Protein AF-A0A8H6ACV5-F1 (afdb_monomer)

Nearest PDB structures (foldseek):
  2z3j-assembly1_D  TM=9.757E-01  e=1.209E-10  Aspergillus terreus
  2z3g-assembly1_B  TM=9.754E-01  e=2.054E-10  Aspergillus terreus
  2z3i-assembly1_D  TM=9.710E-01  e=3.984E-10  Aspergillus terreus
  3oj6-assembly1_C  TM=9.568E-01  e=7.727E-10  Coccidioides immitis
  1nrg-assembly1_A-2  TM=3.463E-01  e=1.732E+00  Homo sapiens

Sequence (87 aa):
MSTTTTLTPEETTLLAAATKTITSIKTSDTHSVSSSVLTSTGQIFSAVNVYHFTGGPCAELVVLGTAAAAGVENLTHIVAVGDNDRG

Mean predicted aligned error: 3.75 Å

InterPro domains:
  IPR002125 Cytidine and deoxycytidylate deaminase domain [PS51747] (9-87)
  IPR016193 Cytidine deaminase-like [SSF53927] (10-86)

pLDDT: mean 94.28, std 10.48, range [51.0, 98.88]

Secondary structure (DSSP, 8-state):
----PPPPHHHHHHHHHHHHHHHHSPP-SSS-EEEEEEETTS-EEEEE----TTTPPPHHHHHHHHHHHTT---EEEEEEEESTT--

Foldseek 3Di:
DDDPDDDDPLVVVQVVVQVCVQVVDPDDPQFFKKKWWAFPVGDIFMATWGDDPVQTDHNVVVRCVVCVVVVTDGTDDMDMDGPPPPD

Solvent-accessible surface area (backbone atoms only — not comparable to full-ato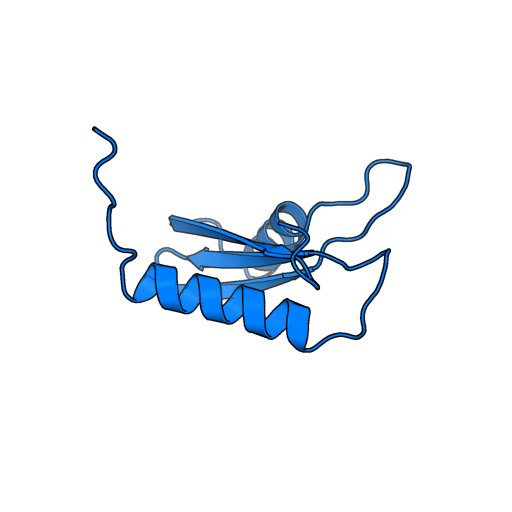m values): 4933 Å² total; per-residue (Å²): 131,84,78,85,76,78,77,51,74,66,57,49,50,43,48,50,50,10,48,50,53,39,69,72,50,76,90,38,93,44,46,43,33,7,5,20,40,33,32,79,85,72,52,73,45,67,31,51,20,42,62,45,96,92,67,41,47,52,14,58,57,42,24,52,51,52,36,46,75,71,73,45,85,61,67,74,50,75,48,74,30,32,44,95,79,55,110

Structure (mmCIF, N/CA/C/O backbone):
data_AF-A0A8H6ACV5-F1
#
_entry.id   AF-A0A8H6ACV5-F1
#
loop_
_atom_site.group_PDB
_atom_site.id
_atom_site.type_symbol
_atom_site.label_atom_id
_atom_site.label_alt_id
_atom_site.label_comp_id
_atom_site.label_asym_id
_atom_site.label_entity_id
_atom_site.label_seq_id
_atom_site.pdbx_PDB_ins_code
_atom_site.Cartn_x
_atom_site.Cartn_y
_atom_site.Cartn_z
_atom_site.occupancy
_atom_site.B_iso_or_equiv
_atom_site.auth_seq_id
_atom_site.auth_comp_id
_atom_site.auth_asym_id
_atom_site.auth_atom_id
_atom_site.pdbx_PDB_model_num
ATOM 1 N N . MET A 1 1 ? -9.396 29.557 5.420 1.00 51.00 1 MET A N 1
ATOM 2 C CA . MET A 1 1 ? -8.633 29.026 6.567 1.00 51.00 1 MET A CA 1
ATOM 3 C C . MET A 1 1 ? -8.689 27.512 6.468 1.00 51.00 1 MET A C 1
ATOM 5 O O . MET A 1 1 ? -9.772 26.974 6.644 1.00 51.00 1 MET A O 1
ATOM 9 N N . SER A 1 2 ? -7.591 26.842 6.104 1.00 58.56 2 SER A N 1
ATOM 10 C CA . SER A 1 2 ? -7.518 25.381 6.236 1.00 58.56 2 SER A CA 1
ATOM 11 C C . SER A 1 2 ? -7.443 25.059 7.719 1.00 58.56 2 SER A C 1
ATOM 13 O O . SER A 1 2 ? -6.506 25.482 8.392 1.00 58.56 2 SER A O 1
ATOM 15 N N . THR A 1 3 ? -8.441 24.361 8.242 1.00 56.66 3 THR A N 1
ATOM 16 C CA . THR A 1 3 ? -8.335 23.725 9.551 1.00 56.66 3 THR A CA 1
ATOM 17 C C . THR A 1 3 ? -7.353 22.573 9.408 1.00 56.66 3 THR A C 1
ATOM 19 O O .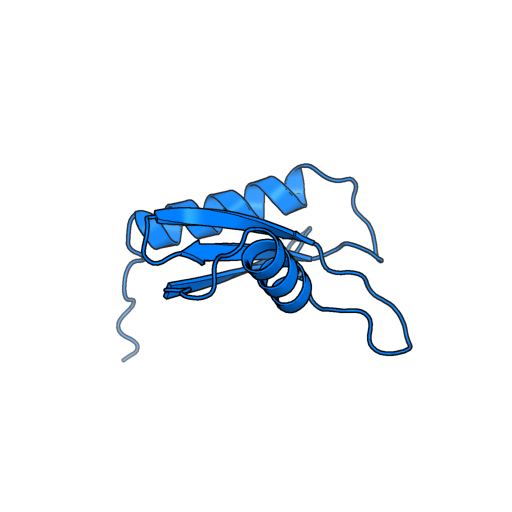 THR A 1 3 ? -7.625 21.622 8.679 1.00 56.66 3 THR A O 1
ATOM 22 N N . THR A 1 4 ? -6.194 22.668 10.054 1.00 60.75 4 THR A N 1
ATOM 23 C CA . THR A 1 4 ? -5.284 21.528 10.175 1.00 60.75 4 THR A CA 1
ATOM 24 C C . THR A 1 4 ? -5.956 20.509 11.086 1.00 60.75 4 THR A C 1
ATOM 26 O O . THR A 1 4 ? -5.927 20.646 12.307 1.00 60.75 4 THR A O 1
ATOM 29 N N . THR A 1 5 ? -6.630 19.528 10.495 1.00 80.00 5 THR A N 1
ATOM 30 C CA . THR A 1 5 ? -7.147 18.378 11.234 1.00 80.00 5 THR A CA 1
ATOM 31 C C . THR A 1 5 ? -5.963 17.485 11.581 1.00 80.00 5 THR A C 1
ATOM 33 O O . THR A 1 5 ? -5.248 17.025 10.692 1.00 80.00 5 THR A O 1
ATOM 36 N N . THR A 1 6 ? -5.719 17.279 12.872 1.00 91.25 6 THR A N 1
ATOM 37 C CA . THR A 1 6 ? -4.709 16.329 13.346 1.00 91.25 6 THR A CA 1
ATOM 38 C C . THR A 1 6 ? -5.152 14.912 12.998 1.00 91.25 6 THR A C 1
ATOM 40 O O . THR A 1 6 ? -6.306 14.563 13.247 1.00 91.25 6 THR A O 1
ATOM 43 N N . LEU A 1 7 ? -4.238 14.102 12.461 1.00 94.12 7 LEU A N 1
ATOM 44 C CA . LEU A 1 7 ? -4.490 12.682 12.228 1.00 94.12 7 LEU A CA 1
ATOM 45 C C . LEU A 1 7 ? -4.815 11.972 13.547 1.00 94.12 7 LEU A C 1
ATOM 47 O O . LEU A 1 7 ? -4.197 12.216 14.587 1.00 94.12 7 LEU A O 1
ATOM 51 N N . THR A 1 8 ? -5.771 11.060 13.489 1.00 95.56 8 THR A N 1
ATOM 52 C CA . THR A 1 8 ? -6.085 10.135 14.574 1.00 95.56 8 THR A CA 1
ATOM 53 C C . THR A 1 8 ? -4.924 9.153 14.814 1.00 95.56 8 THR A C 1
ATOM 55 O O . THR A 1 8 ? -4.044 8.980 13.958 1.00 95.56 8 THR A O 1
ATOM 58 N N . PRO A 1 9 ? -4.893 8.456 15.968 1.00 95.94 9 PRO A N 1
ATOM 59 C CA . PRO A 1 9 ? -3.903 7.408 16.217 1.00 95.94 9 PRO A CA 1
ATOM 60 C C . PRO A 1 9 ? -3.939 6.269 15.186 1.00 95.94 9 PRO A C 1
ATOM 62 O O . PRO A 1 9 ? -2.888 5.730 14.836 1.00 95.94 9 PRO A O 1
ATOM 65 N N . GLU A 1 10 ? -5.123 5.920 14.675 1.00 96.38 10 GLU A N 1
ATOM 66 C CA . GLU A 1 10 ? -5.294 4.881 13.652 1.00 96.38 10 GLU A CA 1
ATOM 67 C C . GLU A 1 10 ? -4.689 5.313 12.314 1.00 96.38 10 GLU A C 1
ATOM 69 O O . GLU A 1 10 ? -3.882 4.582 11.741 1.00 96.38 10 GLU A O 1
ATOM 74 N N . GLU A 1 11 ? -4.979 6.536 11.862 1.00 97.00 11 GLU A N 1
ATOM 75 C CA . GLU A 1 11 ? -4.385 7.099 10.643 1.00 97.00 11 GLU A CA 1
ATOM 76 C C . GLU A 1 11 ? -2.862 7.262 10.774 1.00 97.00 11 GLU A C 1
ATOM 78 O O . GLU A 1 11 ? -2.116 6.981 9.836 1.00 97.00 11 GLU A O 1
ATOM 83 N N . THR A 1 12 ? -2.373 7.642 11.960 1.00 97.44 12 THR A N 1
ATOM 84 C CA . THR A 1 12 ? -0.931 7.730 12.244 1.00 97.44 12 THR A CA 1
ATOM 85 C C . THR A 1 12 ? -0.264 6.352 12.201 1.00 97.44 12 THR A C 1
ATOM 87 O O . THR A 1 12 ? 0.835 6.203 11.666 1.00 97.44 12 THR A O 1
ATOM 90 N N . THR A 1 13 ? -0.933 5.321 12.724 1.00 98.06 13 THR A N 1
ATOM 91 C CA . THR A 1 13 ? -0.452 3.932 12.664 1.00 98.06 13 THR A CA 1
ATOM 92 C C . THR A 1 13 ? -0.427 3.423 11.226 1.00 98.06 13 THR A C 1
ATOM 94 O O . THR A 1 13 ? 0.528 2.759 10.820 1.00 98.06 13 THR A O 1
ATOM 97 N N . LEU A 1 14 ? -1.442 3.774 10.436 1.00 98.25 14 LEU A N 1
ATOM 98 C CA . LEU A 1 14 ? -1.520 3.431 9.022 1.00 98.25 14 LEU A CA 1
ATOM 99 C C . LEU A 1 14 ? -0.377 4.068 8.218 1.00 98.25 14 LEU A C 1
ATOM 101 O O . LEU A 1 14 ? 0.289 3.379 7.443 1.00 98.25 14 LEU A O 1
ATOM 105 N N . LEU A 1 15 ? -0.102 5.354 8.458 1.00 97.88 15 LEU A N 1
ATOM 106 C CA . LEU A 1 15 ? 1.044 6.059 7.885 1.00 97.88 15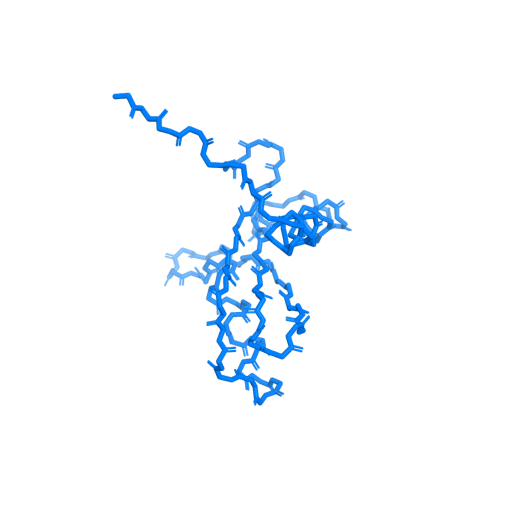 LEU A CA 1
ATOM 107 C C . LEU A 1 15 ? 2.360 5.366 8.258 1.00 97.88 15 LEU A C 1
ATOM 109 O O . LEU A 1 15 ? 3.173 5.071 7.384 1.00 97.88 15 LEU A O 1
ATOM 113 N N . ALA A 1 16 ? 2.549 5.030 9.536 1.00 98.06 16 ALA A N 1
ATOM 114 C CA . ALA A 1 16 ? 3.745 4.329 9.996 1.00 98.06 16 ALA A CA 1
ATOM 115 C C . ALA A 1 16 ? 3.926 2.957 9.319 1.00 98.06 16 ALA A C 1
ATOM 117 O O . ALA A 1 16 ? 5.058 2.571 9.022 1.00 98.06 16 ALA A O 1
ATOM 118 N N . ALA A 1 17 ? 2.839 2.229 9.038 1.00 98.75 17 ALA A N 1
ATOM 119 C CA . ALA A 1 17 ? 2.886 0.946 8.337 1.00 98.75 17 ALA A CA 1
ATOM 120 C C . ALA A 1 17 ? 3.353 1.086 6.877 1.00 98.75 17 ALA A C 1
ATOM 122 O O . ALA A 1 17 ? 4.231 0.334 6.440 1.00 98.75 17 ALA A O 1
ATOM 123 N N . ALA A 1 18 ? 2.835 2.075 6.141 1.00 98.50 18 ALA A N 1
ATOM 124 C CA . ALA A 1 18 ? 3.269 2.356 4.772 1.00 98.50 18 ALA A CA 1
ATOM 125 C C . ALA A 1 18 ? 4.736 2.813 4.737 1.00 98.50 18 ALA A C 1
ATOM 127 O O . ALA A 1 18 ? 5.541 2.255 3.989 1.00 98.50 18 ALA A O 1
ATOM 128 N N . THR A 1 19 ? 5.120 3.736 5.627 1.00 98.06 19 THR A N 1
ATOM 129 C CA . THR A 1 19 ? 6.509 4.199 5.770 1.00 98.06 19 THR A CA 1
ATOM 130 C C . THR A 1 19 ? 7.457 3.047 6.096 1.00 98.06 19 THR A C 1
ATOM 132 O O . THR A 1 19 ? 8.508 2.903 5.470 1.00 98.06 19 THR A O 1
ATOM 135 N N . LYS A 1 20 ? 7.094 2.174 7.043 1.00 98.38 20 LYS A N 1
ATOM 136 C CA . LYS A 1 20 ? 7.897 0.992 7.380 1.00 98.38 20 LYS A CA 1
ATOM 137 C C . LYS A 1 20 ? 8.052 0.057 6.181 1.00 98.38 20 LYS A C 1
ATOM 139 O O . LYS A 1 20 ? 9.136 -0.472 5.958 1.00 98.38 20 LYS A O 1
ATOM 144 N N . THR A 1 21 ? 6.987 -0.144 5.412 1.00 98.56 21 THR A N 1
ATOM 145 C CA . THR A 1 21 ? 7.008 -1.034 4.246 1.00 98.56 21 THR A CA 1
ATOM 146 C C . THR A 1 21 ? 7.975 -0.518 3.185 1.00 98.56 21 THR A C 1
ATOM 148 O O . THR A 1 21 ? 8.873 -1.263 2.790 1.00 98.56 21 THR A O 1
ATOM 151 N N . ILE A 1 22 ? 7.876 0.757 2.788 1.00 98.12 22 ILE A N 1
ATOM 152 C CA . ILE A 1 22 ? 8.759 1.306 1.748 1.00 98.12 22 ILE A CA 1
ATOM 153 C C . ILE A 1 22 ? 10.221 1.402 2.207 1.00 98.12 22 ILE A C 1
ATOM 155 O O . ILE A 1 22 ? 11.129 1.107 1.439 1.00 98.12 22 ILE A O 1
ATOM 159 N N . THR A 1 23 ? 10.465 1.713 3.484 1.00 97.00 23 THR A N 1
ATOM 160 C CA . THR A 1 23 ? 11.831 1.790 4.044 1.00 97.00 23 THR A CA 1
ATOM 161 C C . THR A 1 23 ? 12.477 0.425 4.292 1.00 97.00 23 THR A C 1
ATOM 163 O O . THR A 1 23 ? 13.692 0.344 4.462 1.00 97.00 23 THR A O 1
ATOM 166 N N . SER A 1 24 ? 11.693 -0.659 4.309 1.00 97.88 24 SER A N 1
ATOM 167 C CA . SER A 1 24 ? 12.204 -2.023 4.503 1.00 97.88 24 SER A CA 1
ATOM 168 C C . SER A 1 24 ? 12.748 -2.676 3.230 1.00 97.88 24 SER A C 1
ATOM 170 O O . SER A 1 24 ? 13.466 -3.676 3.316 1.00 97.88 24 SER A O 1
ATOM 172 N N . ILE A 1 25 ? 12.417 -2.132 2.055 1.00 97.25 25 ILE A N 1
ATOM 173 C CA . ILE A 1 25 ? 12.889 -2.643 0.767 1.00 97.25 25 ILE A CA 1
ATOM 174 C C . ILE A 1 25 ? 14.085 -1.836 0.255 1.00 97.25 25 ILE A C 1
ATOM 176 O O . ILE A 1 25 ? 14.355 -0.721 0.695 1.00 97.25 25 ILE A O 1
ATOM 180 N N . LYS A 1 26 ? 14.831 -2.406 -0.698 1.00 96.25 26 LYS A N 1
ATOM 181 C CA . LYS A 1 26 ? 15.873 -1.654 -1.408 1.00 96.25 26 LYS A CA 1
ATOM 182 C C . LYS A 1 26 ? 15.217 -0.615 -2.317 1.00 96.25 26 LYS A C 1
ATOM 184 O O . LYS A 1 26 ? 14.254 -0.945 -3.005 1.00 96.25 26 LYS A O 1
ATOM 189 N N . THR A 1 27 ? 15.802 0.580 -2.380 1.00 96.56 27 THR A N 1
ATOM 190 C CA . THR A 1 27 ? 15.453 1.624 -3.355 1.00 96.56 27 THR A CA 1
ATOM 191 C C . THR A 1 27 ? 15.351 1.042 -4.765 1.00 96.56 27 THR A C 1
ATOM 193 O O . THR A 1 27 ? 16.232 0.294 -5.201 1.00 96.56 27 THR A O 1
ATOM 196 N N . SER A 1 28 ? 14.266 1.365 -5.468 1.00 96.38 28 SER A N 1
ATOM 197 C CA . SER A 1 28 ? 13.934 0.777 -6.762 1.00 96.38 28 SER A CA 1
ATOM 198 C C . SER A 1 28 ? 13.077 1.730 -7.586 1.00 96.38 28 SER A C 1
ATOM 200 O O . SER A 1 28 ? 12.068 2.223 -7.100 1.00 96.38 28 SER A O 1
ATOM 202 N N . ASP A 1 29 ? 13.405 1.899 -8.867 1.00 95.44 29 ASP A N 1
ATOM 203 C CA . ASP A 1 29 ? 12.517 2.605 -9.802 1.00 95.44 29 ASP A CA 1
ATOM 204 C C . ASP A 1 29 ? 11.268 1.777 -10.166 1.00 95.44 29 ASP A C 1
ATOM 206 O O . ASP A 1 29 ? 10.306 2.306 -10.719 1.00 95.44 29 ASP A O 1
ATOM 210 N N . THR A 1 30 ? 11.259 0.475 -9.848 1.00 97.81 30 THR A N 1
ATOM 211 C CA . THR A 1 30 ? 10.098 -0.404 -10.048 1.00 97.81 30 THR A CA 1
ATOM 212 C C . THR A 1 30 ? 9.146 -0.395 -8.852 1.00 97.81 30 THR A C 1
ATOM 214 O O . THR A 1 30 ? 7.934 -0.434 -9.050 1.00 97.81 30 THR A O 1
ATOM 217 N N . HIS A 1 31 ? 9.692 -0.326 -7.636 1.00 98.00 31 HIS A N 1
ATOM 218 C CA . HIS A 1 31 ? 8.956 -0.386 -6.371 1.00 98.00 31 HIS A CA 1
ATOM 219 C C . HIS A 1 31 ? 9.366 0.813 -5.501 1.00 98.00 31 HIS A C 1
ATOM 221 O O . HIS A 1 31 ? 10.233 0.699 -4.637 1.00 98.00 31 HIS A O 1
ATOM 227 N N . SER A 1 32 ? 8.784 1.974 -5.785 1.00 97.94 32 SER A N 1
ATOM 228 C CA . SER A 1 32 ? 9.147 3.272 -5.201 1.00 97.94 32 SER A CA 1
ATOM 229 C C . SER A 1 32 ? 8.086 3.841 -4.258 1.00 97.94 32 SER A C 1
ATOM 231 O O . SER A 1 32 ? 8.343 4.809 -3.555 1.00 97.94 32 SER A O 1
ATOM 233 N N . VAL A 1 33 ? 6.891 3.255 -4.218 1.00 98.50 33 VAL A N 1
ATOM 234 C CA . VAL A 1 33 ? 5.782 3.697 -3.369 1.00 98.50 33 VAL A CA 1
ATOM 235 C C . VAL A 1 33 ? 5.215 2.497 -2.634 1.00 98.50 33 VAL A C 1
ATOM 237 O O . VAL A 1 33 ? 4.965 1.456 -3.242 1.00 98.50 33 VAL A O 1
ATOM 240 N N . SER A 1 34 ? 4.976 2.643 -1.332 1.00 98.69 34 SER A N 1
ATOM 241 C CA . SER A 1 34 ? 4.140 1.727 -0.563 1.00 98.69 34 SER A CA 1
ATOM 242 C C . SER A 1 34 ? 2.773 2.334 -0.293 1.00 98.69 34 SER A C 1
ATOM 244 O O . SER A 1 34 ? 2.649 3.540 -0.119 1.00 98.69 34 SER A O 1
ATOM 246 N N . SER A 1 35 ? 1.751 1.490 -0.204 1.00 98.88 35 SER A N 1
ATOM 247 C CA . SER A 1 35 ? 0.446 1.862 0.320 1.00 98.88 35 SER A CA 1
ATOM 248 C C . SER A 1 35 ? 0.034 0.908 1.424 1.00 98.88 35 SER A C 1
ATOM 250 O O . SER A 1 35 ? 0.411 -0.267 1.4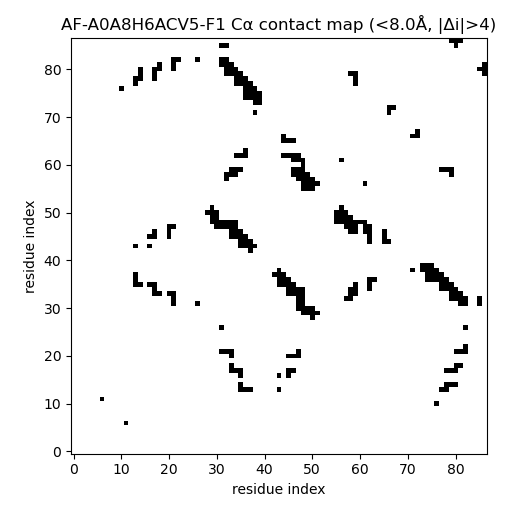17 1.00 98.88 35 SER A O 1
ATOM 252 N N . SER A 1 36 ? -0.726 1.427 2.384 1.00 98.88 36 SER A N 1
ATOM 253 C CA . SER A 1 36 ? -1.380 0.630 3.415 1.00 98.88 36 SER A CA 1
ATOM 254 C C . SER A 1 36 ? -2.856 0.984 3.532 1.00 98.88 36 SER A C 1
ATOM 256 O O . SER A 1 36 ? -3.221 2.151 3.400 1.00 98.88 36 SER A O 1
ATOM 258 N N . VAL A 1 37 ? -3.687 -0.020 3.823 1.00 98.75 37 VAL A N 1
ATOM 259 C CA . VAL A 1 37 ? -5.132 0.127 4.084 1.00 98.75 37 VAL A CA 1
ATOM 260 C C . VAL A 1 37 ? -5.475 -0.297 5.504 1.00 98.75 37 VAL A C 1
ATOM 262 O O . VAL A 1 37 ? -4.889 -1.249 6.018 1.00 98.75 37 VAL A O 1
ATOM 265 N N . LEU A 1 38 ? -6.449 0.384 6.108 1.00 98.56 38 LEU A N 1
ATOM 266 C CA . LEU A 1 38 ? -7.078 0.008 7.373 1.00 98.56 38 LEU A CA 1
ATOM 267 C C . LEU A 1 38 ? -8.476 -0.549 7.098 1.00 98.56 38 LEU A C 1
ATOM 269 O O . LEU A 1 38 ? -9.307 0.096 6.457 1.00 98.56 38 LEU A O 1
ATOM 273 N N . THR A 1 39 ? -8.750 -1.741 7.605 1.00 97.75 39 THR A N 1
ATOM 274 C CA . THR A 1 39 ? -10.067 -2.388 7.508 1.00 97.75 39 THR A CA 1
ATOM 275 C C . THR A 1 39 ? -11.029 -1.887 8.581 1.00 97.75 39 THR A C 1
ATOM 277 O O . THR A 1 39 ? -10.601 -1.367 9.610 1.00 97.75 39 THR A O 1
ATOM 280 N N . SER A 1 40 ? -12.333 -2.110 8.405 1.00 96.00 40 SER A N 1
ATOM 281 C CA . SER A 1 40 ? -13.330 -1.796 9.443 1.00 96.00 40 SER A CA 1
ATOM 282 C C . SER 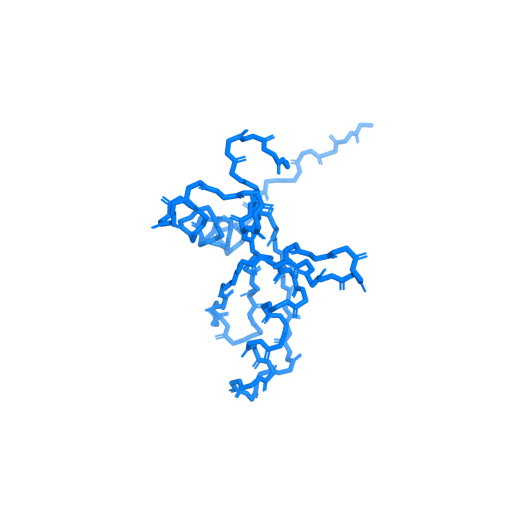A 1 40 ? -13.184 -2.626 10.728 1.00 96.00 40 SER A C 1
ATOM 284 O O . SER A 1 40 ? -13.788 -2.293 11.742 1.00 96.00 40 SER A O 1
ATOM 286 N N . THR A 1 41 ? -12.416 -3.719 10.692 1.00 94.50 41 THR A N 1
ATOM 287 C CA . THR A 1 41 ? -12.115 -4.589 11.842 1.00 94.50 41 THR A CA 1
ATOM 288 C C . THR A 1 41 ? -10.755 -4.280 12.479 1.00 94.50 41 THR A C 1
ATOM 290 O O . THR A 1 41 ? -10.345 -4.981 13.403 1.00 94.50 41 THR A O 1
A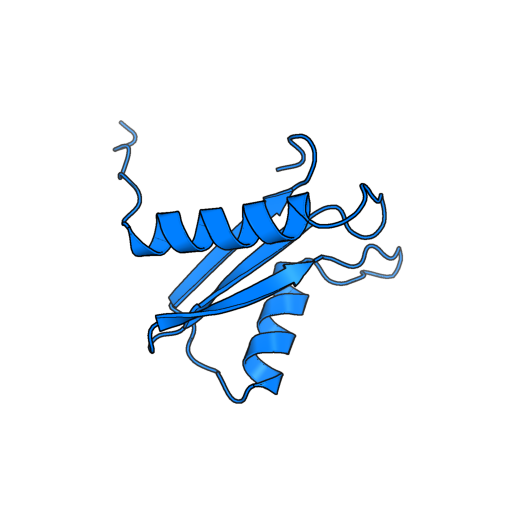TOM 293 N N . GLY A 1 42 ? -10.045 -3.246 12.007 1.00 95.69 42 GLY A N 1
ATOM 294 C CA . GLY A 1 42 ? -8.770 -2.790 12.572 1.00 95.69 42 GLY A CA 1
ATOM 295 C C . GLY A 1 42 ? -7.518 -3.487 12.024 1.00 95.69 42 GLY A C 1
ATOM 296 O O . GLY A 1 42 ? -6.409 -3.192 12.460 1.00 95.69 42 GLY A O 1
ATOM 297 N N . GLN A 1 43 ? -7.653 -4.405 11.064 1.00 97.69 43 GLN A N 1
ATOM 298 C CA . GLN A 1 43 ? -6.508 -5.012 10.372 1.00 97.69 43 GLN A CA 1
ATOM 299 C C . GLN A 1 43 ? -5.849 -4.012 9.412 1.00 97.69 43 GLN A C 1
ATOM 301 O O . GLN A 1 43 ? -6.548 -3.202 8.800 1.00 97.69 43 GLN A O 1
ATOM 306 N N . ILE A 1 44 ? -4.528 -4.118 9.242 1.00 98.62 44 ILE A N 1
ATOM 307 C CA . ILE A 1 44 ? -3.750 -3.333 8.278 1.00 98.62 44 ILE A CA 1
ATOM 308 C C . ILE A 1 44 ? -3.098 -4.271 7.264 1.00 98.62 44 ILE A C 1
ATOM 310 O O . ILE A 1 44 ? -2.480 -5.267 7.642 1.00 98.62 44 ILE A O 1
ATOM 314 N N . PHE A 1 45 ? -3.201 -3.917 5.985 1.00 98.75 45 PHE A N 1
ATOM 315 C CA . PHE A 1 45 ? -2.456 -4.549 4.897 1.00 98.75 45 PHE A CA 1
ATOM 316 C C . PHE A 1 45 ? -1.550 -3.513 4.247 1.00 98.75 45 PHE A C 1
ATOM 318 O O . PHE A 1 45 ? -1.927 -2.345 4.168 1.00 98.75 45 PHE A O 1
ATOM 325 N N . SER A 1 46 ? -0.390 -3.947 3.758 1.00 98.81 46 SER A N 1
ATOM 326 C CA . SER A 1 46 ? 0.58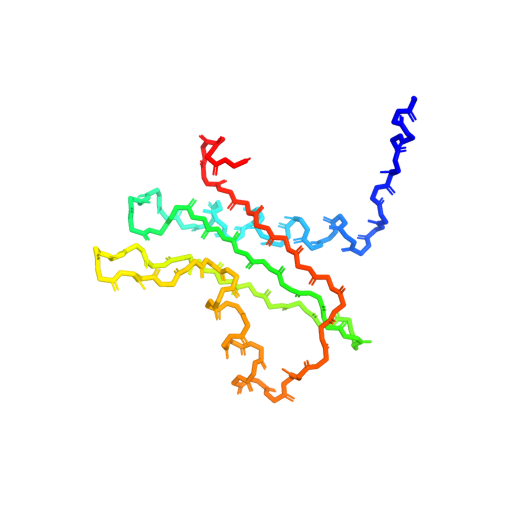4 -3.089 3.081 1.00 98.81 46 SER A CA 1
ATOM 327 C C . SER A 1 46 ? 1.099 -3.763 1.813 1.00 98.81 46 SER A C 1
ATOM 329 O O . SER A 1 46 ? 1.245 -4.985 1.768 1.00 98.81 46 SER A O 1
ATOM 331 N N . ALA A 1 47 ? 1.386 -2.970 0.786 1.00 98.81 47 ALA A N 1
ATOM 332 C CA . ALA A 1 47 ? 2.029 -3.428 -0.441 1.00 98.81 47 ALA A CA 1
ATOM 333 C C . ALA A 1 47 ? 2.870 -2.310 -1.071 1.00 98.81 47 ALA A C 1
ATOM 335 O O . ALA A 1 47 ? 2.869 -1.178 -0.582 1.00 98.81 47 ALA A O 1
ATOM 336 N N . VAL A 1 48 ? 3.584 -2.627 -2.152 1.00 98.75 48 VAL A N 1
ATOM 337 C CA . VAL A 1 48 ? 4.343 -1.665 -2.965 1.00 98.75 48 VAL A CA 1
ATOM 338 C C . VAL A 1 48 ? 3.836 -1.654 -4.402 1.00 98.75 48 VAL A C 1
ATOM 340 O O . VAL A 1 48 ? 3.257 -2.640 -4.860 1.00 98.75 48 VAL A O 1
ATOM 343 N N . ASN A 1 49 ? 4.025 -0.538 -5.104 1.00 98.69 49 ASN A N 1
ATOM 344 C CA . ASN A 1 49 ? 3.681 -0.423 -6.517 1.00 98.69 49 ASN A CA 1
ATOM 345 C C . ASN A 1 49 ? 4.563 -1.337 -7.375 1.00 98.69 49 ASN A C 1
ATOM 347 O O . ASN A 1 49 ? 5.658 -1.720 -6.971 1.00 98.69 49 ASN A O 1
ATOM 351 N N . VAL A 1 50 ? 4.108 -1.616 -8.593 1.00 98.69 50 VAL A N 1
ATOM 352 C CA . VAL A 1 50 ? 4.933 -2.245 -9.627 1.00 98.69 50 VAL A CA 1
ATOM 353 C C . VAL A 1 50 ? 4.876 -1.358 -10.855 1.00 98.69 50 VAL A C 1
ATOM 355 O O . VAL A 1 50 ? 3.905 -1.388 -11.607 1.00 98.69 50 VAL A O 1
ATOM 358 N N . TYR A 1 51 ? 5.904 -0.540 -11.063 1.00 98.19 51 TYR A N 1
ATOM 359 C CA . TYR A 1 51 ? 5.999 0.263 -12.276 1.00 98.19 51 TYR A CA 1
ATOM 360 C C . TYR A 1 51 ? 6.162 -0.640 -13.503 1.00 98.19 51 TYR A C 1
ATOM 362 O O . TYR A 1 51 ? 7.049 -1.491 -13.572 1.00 98.19 51 TYR A O 1
ATOM 370 N N . HIS A 1 52 ? 5.319 -0.408 -14.505 1.00 98.50 52 HIS A N 1
ATOM 371 C CA . HIS A 1 52 ? 5.448 -1.003 -15.826 1.00 98.50 52 HIS A CA 1
ATOM 372 C C . HIS A 1 52 ? 4.807 -0.076 -16.861 1.00 98.50 52 HIS A C 1
ATOM 374 O O . HIS A 1 52 ? 3.743 0.492 -16.608 1.00 98.50 52 HIS A O 1
ATOM 380 N N . PHE A 1 53 ? 5.421 0.059 -18.040 1.00 97.94 53 PHE A N 1
ATOM 381 C CA . PHE A 1 53 ? 4.978 1.017 -19.065 1.00 97.94 53 PHE A CA 1
ATOM 382 C C . PHE A 1 53 ? 3.556 0.751 -19.588 1.00 97.94 53 PHE A C 1
ATOM 384 O O . PHE A 1 53 ? 2.900 1.657 -20.088 1.00 97.94 53 PHE A O 1
ATOM 391 N N . THR A 1 54 ? 3.058 -0.480 -19.452 1.00 98.38 54 THR A N 1
ATOM 392 C CA . THR A 1 54 ? 1.686 -0.861 -19.832 1.00 98.38 54 THR A CA 1
ATOM 393 C C . THR A 1 54 ? 0.633 -0.473 -18.788 1.00 98.38 54 THR A C 1
ATOM 395 O O . THR A 1 54 ? -0.500 -0.934 -18.886 1.00 98.38 54 THR A O 1
ATOM 398 N N . GLY A 1 55 ? 0.997 0.308 -17.767 1.00 97.62 55 GLY A N 1
ATOM 399 C CA . GLY A 1 55 ? 0.116 0.637 -16.646 1.00 97.62 55 GLY A CA 1
ATOM 400 C C . GLY A 1 55 ? 0.227 -0.366 -15.502 1.00 97.62 55 GLY A C 1
ATOM 401 O O . GLY A 1 55 ? -0.774 -0.932 -15.071 1.00 97.62 55 GLY A O 1
ATOM 402 N N . GLY A 1 56 ? 1.450 -0.619 -15.032 1.00 98.38 56 GLY A N 1
ATOM 403 C CA . GLY A 1 56 ? 1.656 -1.397 -13.810 1.00 98.38 56 GLY A CA 1
ATOM 404 C C . GLY A 1 56 ? 0.949 -0.756 -12.599 1.00 98.38 56 GLY A C 1
ATOM 405 O O . GLY A 1 56 ? 0.775 0.466 -12.569 1.00 98.38 56 GLY A O 1
ATOM 406 N N . PRO A 1 57 ? 0.479 -1.556 -11.626 1.00 98.62 57 PRO A N 1
ATOM 407 C CA . PRO A 1 57 ? -0.390 -1.064 -10.564 1.00 98.62 57 PRO A CA 1
ATOM 408 C C . PRO A 1 57 ? 0.339 -0.119 -9.602 1.00 98.62 57 PRO A C 1
ATOM 410 O O . PRO A 1 57 ? 1.446 -0.408 -9.134 1.00 98.62 57 PRO A O 1
ATOM 413 N N . CYS A 1 58 ? -0.332 0.977 -9.236 1.00 98.62 58 CYS A N 1
ATOM 414 C CA . CYS A 1 58 ? 0.039 1.773 -8.067 1.00 98.62 58 CYS A CA 1
ATOM 415 C C . CYS A 1 58 ? -0.067 0.929 -6.790 1.00 98.62 58 CYS A C 1
ATOM 417 O O . CYS A 1 58 ? -0.783 -0.077 -6.754 1.00 98.62 58 CYS A O 1
ATOM 419 N N . ALA A 1 59 ? 0.622 1.345 -5.730 1.00 98.62 59 ALA A N 1
ATOM 420 C CA . ALA A 1 59 ? 0.681 0.584 -4.487 1.00 98.62 59 ALA A CA 1
ATOM 421 C C . ALA A 1 59 ? -0.711 0.382 -3.864 1.00 98.62 59 ALA A C 1
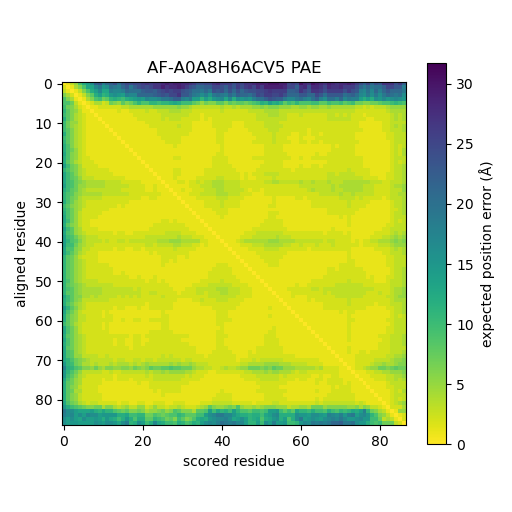ATOM 423 O O . ALA A 1 59 ? -0.986 -0.678 -3.306 1.00 98.62 59 ALA A O 1
ATOM 424 N N . GLU A 1 60 ? -1.602 1.362 -4.027 1.00 98.69 60 GLU A N 1
ATOM 425 C CA . GLU A 1 60 ? -3.002 1.327 -3.612 1.00 98.69 60 GLU A CA 1
ATOM 426 C C . GLU A 1 60 ? -3.740 0.159 -4.272 1.00 98.69 60 GLU A C 1
ATOM 428 O O . GLU A 1 60 ? -4.404 -0.624 -3.603 1.00 98.69 60 GLU A O 1
ATOM 433 N N . LEU A 1 61 ? -3.579 -0.021 -5.584 1.00 98.62 61 LEU A N 1
ATOM 434 C CA . LEU A 1 61 ? -4.234 -1.115 -6.305 1.00 98.62 61 LEU A CA 1
ATOM 435 C C . LEU A 1 61 ? -3.698 -2.477 -5.860 1.00 98.62 61 LEU A C 1
ATOM 437 O O . LEU A 1 61 ? -4.469 -3.427 -5.721 1.00 98.62 61 LEU A O 1
ATOM 441 N N . VAL A 1 62 ? -2.390 -2.567 -5.599 1.00 98.81 62 VAL A N 1
ATOM 442 C CA . VAL A 1 62 ? -1.786 -3.800 -5.086 1.00 98.81 62 VAL A CA 1
ATOM 443 C C . VAL A 1 62 ? -2.341 -4.129 -3.700 1.00 98.81 62 VAL A C 1
ATOM 445 O O . VAL A 1 62 ? -2.759 -5.261 -3.475 1.00 98.81 62 VAL A O 1
ATOM 448 N N . VAL A 1 63 ? -2.413 -3.160 -2.780 1.00 98.81 63 VAL A N 1
ATOM 449 C CA . VAL A 1 63 ? -2.901 -3.419 -1.416 1.00 98.81 63 VAL A CA 1
ATOM 450 C C . VAL A 1 63 ? -4.409 -3.699 -1.367 1.00 98.81 63 VAL A C 1
ATOM 452 O O . VAL A 1 63 ? -4.834 -4.533 -0.569 1.00 98.81 63 VAL A O 1
ATOM 455 N N . LEU A 1 64 ? -5.212 -3.100 -2.256 1.00 98.69 64 LEU A N 1
ATOM 456 C CA . LEU A 1 64 ? -6.623 -3.468 -2.437 1.00 98.69 64 LEU A CA 1
ATOM 457 C C . LEU A 1 64 ? -6.761 -4.935 -2.868 1.00 98.69 64 LEU A C 1
ATOM 459 O O . LEU A 1 64 ? -7.554 -5.675 -2.289 1.00 98.69 64 LEU A O 1
ATOM 463 N N . GLY A 1 65 ? -5.947 -5.377 -3.833 1.00 98.56 65 GLY A N 1
ATOM 464 C CA . GLY A 1 65 ? -5.883 -6.781 -4.241 1.00 98.56 65 GLY A CA 1
ATOM 465 C C . GLY A 1 65 ? -5.445 -7.709 -3.103 1.00 98.56 65 GLY A C 1
ATOM 466 O O . GLY A 1 65 ? -6.036 -8.770 -2.915 1.00 98.56 65 GLY A O 1
ATOM 467 N N . THR A 1 66 ? -4.462 -7.292 -2.299 1.00 98.62 66 THR A N 1
ATOM 468 C CA . THR A 1 66 ? -3.999 -8.031 -1.113 1.00 98.62 66 THR A CA 1
ATOM 469 C C . THR A 1 66 ? -5.105 -8.191 -0.067 1.00 98.62 66 THR A C 1
ATOM 471 O O . THR A 1 66 ? -5.300 -9.294 0.443 1.00 98.62 66 THR A O 1
ATOM 474 N N . ALA A 1 67 ? -5.850 -7.125 0.243 1.00 98.25 67 ALA A N 1
ATOM 475 C CA . ALA A 1 67 ? -6.967 -7.183 1.186 1.00 98.25 67 ALA A CA 1
ATOM 476 C C . ALA A 1 67 ? -8.096 -8.090 0.666 1.00 98.25 67 ALA A C 1
ATOM 478 O O . ALA A 1 67 ? -8.567 -8.968 1.391 1.00 98.25 67 ALA A O 1
ATOM 479 N N . ALA A 1 68 ? -8.454 -7.959 -0.616 1.00 98.19 68 ALA A N 1
ATOM 480 C CA . ALA A 1 68 ? -9.453 -8.814 -1.252 1.00 98.19 68 ALA A CA 1
ATOM 481 C C . ALA A 1 68 ? -9.044 -10.299 -1.226 1.00 98.19 68 ALA A C 1
ATOM 483 O O . ALA A 1 68 ? -9.856 -11.160 -0.894 1.00 98.19 68 ALA A O 1
ATOM 484 N N . ALA A 1 69 ? -7.770 -10.611 -1.494 1.00 98.25 69 ALA A N 1
ATOM 485 C CA . ALA A 1 69 ? -7.240 -11.975 -1.412 1.00 98.25 69 ALA A CA 1
ATOM 486 C C . ALA A 1 69 ? -7.288 -12.558 0.014 1.00 98.25 69 ALA A C 1
ATOM 488 O O . ALA A 1 69 ? -7.359 -13.775 0.177 1.00 98.25 69 ALA A O 1
ATOM 489 N N . ALA A 1 70 ? -7.287 -11.704 1.041 1.00 97.44 70 ALA A N 1
ATOM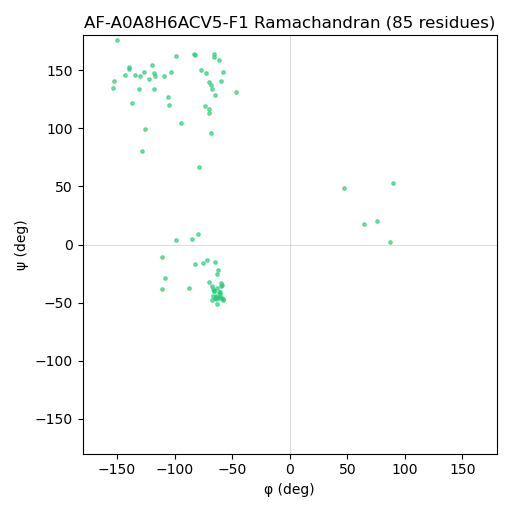 490 C CA . ALA A 1 70 ? -7.487 -12.088 2.436 1.00 97.44 70 ALA A CA 1
ATOM 491 C C . ALA A 1 70 ? -8.974 -12.182 2.845 1.00 97.44 70 ALA A C 1
ATOM 493 O O . ALA A 1 70 ? -9.266 -12.412 4.018 1.00 97.44 70 ALA A O 1
ATOM 494 N N . GLY A 1 71 ? -9.914 -12.011 1.907 1.00 97.19 71 GLY A N 1
ATOM 495 C CA . GLY A 1 71 ? -11.356 -12.039 2.170 1.00 97.19 71 GLY A CA 1
ATOM 496 C C . GLY A 1 71 ? -11.892 -10.770 2.837 1.00 97.19 71 GLY A C 1
ATOM 497 O O . GLY A 1 71 ? -12.946 -10.808 3.468 1.00 97.19 71 GLY A O 1
ATOM 498 N N . VAL A 1 72 ? -11.166 -9.654 2.735 1.00 96.94 72 VAL A N 1
ATOM 499 C CA . VAL A 1 72 ? -11.549 -8.365 3.315 1.00 96.94 72 VAL A CA 1
ATOM 500 C C . VAL A 1 72 ? -12.042 -7.426 2.218 1.00 96.94 72 VAL A C 1
ATOM 502 O O . VAL A 1 72 ? -11.283 -7.047 1.330 1.00 96.94 72 VAL A O 1
ATOM 505 N N . GLU A 1 73 ? -13.293 -6.985 2.334 1.00 91.94 73 GLU A N 1
ATOM 506 C CA . GLU A 1 73 ? -13.915 -6.055 1.377 1.00 91.94 73 GLU A CA 1
ATOM 507 C C . GLU A 1 73 ? -14.114 -4.639 1.948 1.00 91.94 73 GLU A C 1
ATOM 509 O O . GLU A 1 73 ? -14.074 -3.657 1.209 1.00 91.94 73 GLU A O 1
ATOM 514 N N . ASN A 1 74 ? -14.292 -4.510 3.268 1.00 96.38 74 ASN A N 1
ATOM 515 C CA . ASN A 1 74 ? -14.614 -3.235 3.915 1.00 96.38 74 ASN A CA 1
ATOM 516 C C . ASN A 1 74 ? -13.359 -2.522 4.437 1.00 96.38 74 ASN A C 1
ATOM 518 O O . ASN A 1 74 ? -12.809 -2.869 5.488 1.00 96.38 74 ASN A O 1
ATOM 522 N N . LEU A 1 75 ? -12.940 -1.485 3.713 1.00 97.94 75 LEU A N 1
ATOM 523 C CA . LEU A 1 75 ? -11.805 -0.624 4.046 1.00 97.94 75 LEU A CA 1
ATOM 524 C C . LEU A 1 75 ? -12.296 0.760 4.480 1.00 97.94 75 LEU A C 1
ATOM 526 O O . LEU A 1 75 ? -13.291 1.260 3.964 1.00 97.94 75 LEU A O 1
ATOM 530 N N . THR A 1 76 ? -11.601 1.371 5.435 1.00 98.06 76 THR A N 1
ATOM 531 C CA . THR A 1 76 ? -11.980 2.669 6.020 1.00 98.06 76 THR A CA 1
ATOM 532 C C . THR A 1 76 ? -11.012 3.780 5.636 1.00 98.06 76 THR A C 1
ATOM 534 O O . THR A 1 76 ? -11.446 4.892 5.355 1.00 98.06 76 THR A O 1
ATOM 537 N N . HIS A 1 77 ? -9.714 3.473 5.587 1.00 98.50 77 HIS A N 1
ATOM 538 C CA . HIS A 1 77 ? -8.654 4.431 5.282 1.00 98.50 77 HIS A CA 1
ATOM 539 C C . HIS A 1 77 ? -7.600 3.785 4.382 1.00 98.50 77 HIS A C 1
ATOM 541 O O . HIS A 1 77 ? -7.378 2.571 4.430 1.00 98.50 77 HIS A O 1
ATOM 547 N N . ILE A 1 78 ? -6.923 4.610 3.589 1.00 98.69 78 ILE A N 1
ATOM 548 C CA . ILE A 1 78 ? -5.778 4.232 2.763 1.00 98.69 78 ILE A CA 1
ATOM 549 C C . ILE A 1 78 ? -4.768 5.378 2.764 1.00 98.69 78 ILE A C 1
ATOM 551 O O . ILE A 1 78 ? -5.153 6.545 2.815 1.00 98.69 78 ILE A O 1
ATOM 555 N N . VAL A 1 79 ? -3.480 5.054 2.708 1.00 98.50 79 VAL A N 1
ATOM 556 C CA . VAL A 1 79 ? -2.396 6.033 2.551 1.00 98.50 79 VAL A CA 1
ATOM 557 C C . VAL A 1 79 ? -1.339 5.483 1.605 1.00 98.50 79 VAL A C 1
ATOM 559 O O . VAL A 1 79 ? -1.158 4.265 1.529 1.00 98.50 79 VAL A O 1
ATOM 562 N N . ALA A 1 80 ? -0.636 6.366 0.902 1.00 98.38 80 ALA A N 1
ATOM 563 C CA . ALA A 1 80 ? 0.538 6.037 0.107 1.00 98.38 80 ALA A CA 1
ATOM 564 C C . ALA A 1 80 ? 1.740 6.860 0.585 1.00 98.38 80 ALA A C 1
ATOM 566 O O . ALA A 1 80 ? 1.588 8.014 0.978 1.00 98.38 80 ALA A O 1
ATOM 567 N N . VAL A 1 81 ? 2.919 6.242 0.583 1.00 98.19 81 VAL A N 1
ATOM 568 C CA . VAL A 1 81 ? 4.190 6.835 1.004 1.00 98.19 81 VAL A CA 1
ATOM 569 C C . VAL A 1 81 ? 5.257 6.419 0.003 1.00 98.19 81 VAL A C 1
ATOM 571 O O . VAL A 1 81 ? 5.479 5.222 -0.208 1.00 98.19 81 VAL A O 1
ATOM 574 N N . GLY A 1 82 ? 5.913 7.393 -0.618 1.00 97.25 82 GLY A N 1
ATOM 575 C CA . GLY A 1 82 ? 7.049 7.131 -1.491 1.00 97.25 82 GLY A CA 1
ATOM 576 C C . GLY A 1 82 ? 8.367 6.971 -0.755 1.00 97.25 82 GLY A C 1
ATOM 577 O O . GLY A 1 82 ? 8.519 7.347 0.408 1.00 97.25 82 GLY A O 1
ATOM 578 N N . ASP A 1 83 ? 9.345 6.418 -1.456 1.00 92.31 83 ASP A N 1
ATOM 579 C CA . ASP A 1 83 ? 10.730 6.420 -1.022 1.00 92.31 83 ASP A CA 1
ATOM 580 C C . ASP A 1 83 ? 11.371 7.797 -1.255 1.00 92.31 83 ASP A C 1
ATOM 582 O O . ASP A 1 83 ? 11.009 8.505 -2.188 1.00 92.31 83 ASP A O 1
ATOM 586 N N . ASN A 1 84 ? 12.344 8.183 -0.421 1.00 81.44 84 ASN A N 1
ATOM 587 C CA . ASN A 1 84 ? 13.200 9.359 -0.655 1.00 81.44 84 ASN A CA 1
ATOM 588 C C . ASN A 1 84 ? 12.434 10.641 -1.069 1.00 81.44 84 ASN A C 1
ATOM 590 O O . ASN A 1 84 ? 12.782 11.269 -2.070 1.00 81.44 84 ASN A O 1
ATOM 594 N N . ASP A 1 85 ? 11.375 10.991 -0.335 1.00 72.25 85 ASP A N 1
ATOM 595 C CA . ASP A 1 85 ? 10.512 12.159 -0.584 1.00 72.25 85 ASP A CA 1
ATOM 596 C C . ASP A 1 85 ? 9.721 12.132 -1.914 1.00 72.25 85 ASP A C 1
ATOM 598 O O . ASP A 1 85 ? 9.210 13.158 -2.367 1.00 72.25 85 ASP A O 1
ATOM 602 N N . ARG A 1 86 ? 9.577 10.965 -2.563 1.00 70.56 86 ARG A N 1
ATOM 603 C CA . ARG A 1 86 ? 8.712 10.785 -3.743 1.00 70.56 86 ARG A CA 1
ATOM 604 C C . ARG A 1 86 ? 7.234 10.642 -3.352 1.00 70.56 86 ARG A C 1
ATOM 606 O O . ARG A 1 86 ? 6.644 9.589 -3.561 1.00 70.56 86 ARG A O 1
ATOM 613 N N . GLY A 1 87 ? 6.609 11.688 -2.824 1.00 56.97 87 GLY A N 1
ATOM 614 C CA . GLY A 1 87 ? 5.178 11.672 -2.479 1.00 56.97 87 GLY A CA 1
ATOM 615 C C . GLY A 1 87 ? 4.836 12.585 -1.325 1.00 56.97 87 GLY A C 1
ATOM 616 O O . GLY A 1 87 ? 5.488 12.439 -0.270 1.00 56.97 87 GLY A O 1
#

Organism: Petromyces alliaceus (NCBI:txid209559)

Radius of gyration: 13.41 Å; Cα contacts (8 Å, |Δi|>4): 160; chains: 1; bounding box: 30×41×36 Å